Protein AF-A0A3D0HDC0-F1 (afdb_monomer_lite)

Sequence (79 aa):
MPRELLAGKIEKISRELLSGDGDVPPISVSAGIVHGSQASSVEKMMQKADVAMYESKRRGKNTFTFYEAPAESPEAGQA

Foldseek 3Di:
DVVVVVQVVLLVVLVVQQVDDPPGHRDAAQWFAEDPVVDPDPVRRVVQRVVQSVVCVVVPGRHGGYRDDPDPDPPPDDD

pLDDT: mean 87.17, std 14.5, range [47.09, 97.44]

Structure (mmCIF, N/CA/C/O backbone):
data_AF-A0A3D0HDC0-F1
#
_entry.id   AF-A0A3D0HDC0-F1
#
loop_
_atom_site.group_PDB
_atom_site.id
_atom_site.type_symbol
_atom_site.label_atom_id
_atom_site.label_alt_id
_atom_site.label_comp_id
_atom_site.label_asym_id
_atom_site.label_entity_id
_atom_site.label_seq_id
_atom_site.pdbx_PDB_ins_code
_atom_site.Cartn_x
_atom_site.Cartn_y
_atom_site.Cartn_z
_atom_site.occupancy
_atom_site.B_iso_or_equiv
_atom_site.auth_seq_id
_atom_site.auth_comp_id
_atom_site.auth_asym_id
_atom_site.auth_atom_id
_atom_site.pdbx_PDB_model_num
ATOM 1 N N . MET A 1 1 ? -15.027 9.321 -6.217 1.00 64.12 1 MET A N 1
ATOM 2 C CA . MET A 1 1 ? -14.183 10.532 -6.284 1.00 64.12 1 MET A CA 1
ATOM 3 C C . MET A 1 1 ? -12.808 10.385 -5.599 1.00 64.12 1 MET A C 1
ATOM 5 O O . MET A 1 1 ? -11.834 10.346 -6.340 1.00 64.12 1 MET A O 1
ATOM 9 N N . PRO A 1 2 ? -12.618 10.239 -4.261 1.00 82.38 2 PRO A N 1
ATOM 10 C CA . PRO A 1 2 ? -11.253 10.212 -3.689 1.00 82.38 2 PRO A CA 1
ATOM 11 C C . PRO A 1 2 ? -10.434 8.957 -4.045 1.00 82.38 2 PRO A C 1
ATOM 13 O O . PRO A 1 2 ? -9.236 9.046 -4.304 1.00 82.38 2 PRO A O 1
ATOM 16 N N . ARG A 1 3 ? -11.083 7.782 -4.080 1.00 88.38 3 ARG A N 1
ATOM 17 C CA . ARG A 1 3 ? -10.422 6.493 -4.366 1.00 88.38 3 ARG A CA 1
ATOM 18 C C . ARG A 1 3 ? -9.914 6.402 -5.805 1.00 88.38 3 ARG A C 1
ATOM 20 O O . ARG A 1 3 ? -8.822 5.894 -6.017 1.00 88.38 3 ARG A O 1
ATOM 27 N N . GLU A 1 4 ? -10.663 6.940 -6.764 1.00 92.31 4 GLU A N 1
ATOM 28 C CA . GLU A 1 4 ? -10.285 6.949 -8.186 1.00 92.31 4 GLU A CA 1
ATOM 29 C C . GLU A 1 4 ? -9.062 7.838 -8.438 1.00 92.31 4 GLU A C 1
ATOM 31 O O . GLU A 1 4 ? -8.153 7.447 -9.164 1.00 92.31 4 GLU A O 1
ATOM 36 N N . LEU A 1 5 ? -8.988 9.002 -7.781 1.00 93.06 5 LEU A N 1
ATOM 37 C CA . LEU A 1 5 ? -7.822 9.887 -7.879 1.00 93.06 5 LEU A CA 1
ATOM 38 C C . LEU A 1 5 ? -6.557 9.238 -7.302 1.00 93.06 5 LEU A C 1
ATOM 40 O O . LEU A 1 5 ? -5.478 9.365 -7.881 1.00 93.06 5 LEU A O 1
ATOM 44 N N . LEU A 1 6 ? -6.681 8.542 -6.168 1.00 92.38 6 LEU A N 1
ATOM 45 C CA . LEU A 1 6 ? -5.586 7.765 -5.579 1.00 92.38 6 LEU A CA 1
ATOM 46 C C . LEU A 1 6 ? -5.140 6.633 -6.508 1.00 92.38 6 LEU A C 1
ATOM 48 O O . LEU A 1 6 ? -3.946 6.511 -6.773 1.00 92.38 6 LEU A O 1
ATOM 52 N N . ALA A 1 7 ? -6.091 5.864 -7.043 1.00 93.75 7 ALA A N 1
ATOM 53 C CA . ALA A 1 7 ? -5.818 4.792 -7.995 1.00 93.75 7 ALA A CA 1
ATOM 54 C C . ALA A 1 7 ? -5.046 5.311 -9.218 1.00 93.75 7 ALA A C 1
ATOM 56 O O . ALA A 1 7 ? -3.957 4.822 -9.506 1.00 93.75 7 ALA A O 1
ATOM 57 N N . GLY A 1 8 ? -5.533 6.376 -9.862 1.00 94.44 8 GLY A N 1
ATOM 58 C CA . GLY A 1 8 ? -4.882 6.944 -11.045 1.00 94.44 8 GLY A CA 1
ATOM 59 C C . GLY A 1 8 ? -3.460 7.457 -10.779 1.00 94.44 8 GLY A C 1
ATOM 60 O O . GLY A 1 8 ? -2.579 7.312 -11.628 1.00 94.44 8 GLY A O 1
ATOM 61 N N . LYS A 1 9 ? -3.196 8.015 -9.589 1.00 94.19 9 LYS A N 1
ATOM 62 C CA . LYS A 1 9 ? -1.837 8.421 -9.188 1.00 94.19 9 LYS A CA 1
ATOM 63 C C . LYS A 1 9 ? -0.909 7.223 -9.001 1.00 94.19 9 LYS A C 1
ATOM 65 O O . LYS A 1 9 ? 0.225 7.271 -9.469 1.00 94.19 9 LYS A O 1
ATOM 70 N N . ILE A 1 10 ? -1.382 6.165 -8.344 1.00 94.19 10 ILE A N 1
ATOM 71 C CA . ILE A 1 10 ? -0.592 4.947 -8.130 1.00 94.19 10 ILE A CA 1
ATOM 72 C C . ILE A 1 10 ? -0.278 4.283 -9.470 1.00 94.19 10 ILE A C 1
ATOM 74 O O . ILE A 1 10 ? 0.872 3.947 -9.720 1.00 94.19 10 ILE A O 1
ATOM 78 N N . GLU A 1 11 ? -1.256 4.174 -10.369 1.00 94.00 11 GLU A N 1
ATOM 79 C CA . GLU A 1 11 ? -1.038 3.625 -11.710 1.00 94.00 11 GLU A CA 1
ATOM 80 C C . GLU A 1 11 ? -0.022 4.431 -12.520 1.00 94.00 11 GLU A C 1
ATOM 82 O O . GLU A 1 11 ? 0.787 3.858 -13.250 1.00 94.00 11 GLU A O 1
ATOM 87 N N . LYS A 1 12 ? -0.050 5.765 -12.397 1.00 94.12 12 LYS A N 1
ATOM 88 C CA . LYS A 1 12 ? 0.944 6.629 -13.036 1.00 94.12 12 LYS A CA 1
ATOM 89 C C . LYS A 1 12 ? 2.353 6.312 -12.528 1.00 94.12 12 LYS A C 1
ATOM 91 O O . LYS A 1 12 ? 3.230 6.070 -13.349 1.00 94.12 12 LYS A O 1
ATOM 96 N N . ILE A 1 13 ? 2.536 6.238 -11.208 1.00 92.69 13 ILE A N 1
ATOM 97 C CA . ILE A 1 13 ? 3.820 5.878 -10.585 1.00 92.69 13 ILE A CA 1
ATOM 98 C C . ILE A 1 13 ? 4.263 4.480 -11.034 1.00 92.69 13 ILE A C 1
ATOM 100 O O . ILE A 1 13 ? 5.404 4.303 -11.444 1.00 92.69 13 ILE A O 1
ATOM 104 N N . SER A 1 14 ? 3.364 3.492 -11.023 1.00 91.94 14 SER A N 1
ATOM 105 C CA . SER A 1 14 ? 3.671 2.132 -11.481 1.00 91.94 14 SER A CA 1
ATOM 106 C C . SER A 1 14 ? 4.167 2.101 -12.927 1.00 91.94 14 SER A C 1
ATOM 108 O O . SER A 1 14 ? 5.109 1.373 -13.221 1.00 91.94 14 SER A O 1
ATOM 110 N N . ARG A 1 15 ? 3.572 2.892 -13.832 1.00 91.44 15 ARG A N 1
ATOM 111 C CA . ARG A 1 15 ? 4.051 2.992 -15.221 1.00 91.44 15 ARG A CA 1
ATOM 112 C C . ARG A 1 15 ? 5.443 3.607 -15.304 1.00 91.44 15 ARG A C 1
ATOM 114 O O . ARG A 1 15 ? 6.275 3.078 -16.024 1.00 91.44 15 ARG A O 1
ATOM 121 N N . GLU A 1 16 ? 5.698 4.684 -14.566 1.00 91.25 16 GLU A N 1
ATOM 122 C CA . GLU A 1 16 ? 7.007 5.351 -14.553 1.00 91.25 16 GLU A CA 1
ATOM 123 C C . GLU A 1 16 ? 8.116 4.421 -14.040 1.00 91.25 16 GLU A C 1
ATOM 125 O O . GLU A 1 16 ? 9.183 4.345 -14.643 1.00 91.25 16 GLU A O 1
ATOM 130 N N . LEU A 1 17 ? 7.841 3.642 -12.990 1.00 90.50 17 LEU A N 1
ATOM 131 C CA . LEU A 1 17 ? 8.796 2.685 -12.419 1.00 90.50 17 LEU A CA 1
ATOM 132 C C . LEU A 1 17 ? 9.133 1.510 -13.352 1.00 90.50 17 LEU A C 1
ATOM 134 O O . LEU A 1 17 ? 10.225 0.945 -13.260 1.00 90.50 17 LEU A O 1
ATOM 138 N N . LEU A 1 18 ? 8.216 1.154 -14.255 1.00 90.19 18 LEU A N 1
ATOM 139 C CA . LEU A 1 18 ? 8.438 0.125 -15.272 1.00 90.19 18 LEU A CA 1
ATOM 140 C C . LEU A 1 18 ? 9.252 0.620 -16.468 1.00 90.19 18 LEU A C 1
ATOM 142 O O . LEU A 1 18 ? 9.793 -0.209 -17.196 1.00 90.19 18 LEU A O 1
ATOM 146 N N . SER A 1 19 ? 9.317 1.933 -16.695 1.00 84.06 19 SER A N 1
ATOM 147 C CA . SER A 1 19 ? 10.021 2.496 -17.847 1.00 84.06 19 SER A CA 1
ATOM 148 C C . SER A 1 19 ? 11.534 2.306 -17.745 1.00 84.06 19 SER A C 1
ATOM 150 O O . SER A 1 19 ? 12.149 2.057 -18.772 1.00 84.06 19 SER A O 1
ATOM 152 N N . GLY A 1 20 ? 12.097 2.354 -16.527 1.00 70.19 20 GLY A N 1
ATOM 153 C CA . GLY A 1 20 ? 13.532 2.213 -16.249 1.00 70.19 20 GLY A CA 1
ATOM 154 C C . GLY A 1 20 ? 14.388 3.296 -16.922 1.00 70.19 20 GLY A C 1
ATOM 155 O O . GLY A 1 20 ? 14.444 3.391 -18.143 1.00 70.19 20 GLY A O 1
ATOM 156 N N . ASP A 1 21 ? 15.116 4.101 -16.153 1.00 75.88 21 ASP A N 1
ATOM 157 C CA . ASP A 1 21 ? 16.076 5.046 -16.737 1.00 75.88 21 ASP A CA 1
ATOM 158 C C . ASP A 1 21 ? 17.426 4.350 -16.898 1.00 75.88 21 ASP A C 1
ATOM 160 O O . ASP A 1 21 ? 18.202 4.364 -15.950 1.00 75.88 21 ASP A O 1
ATOM 164 N N . GLY A 1 22 ? 17.662 3.730 -18.067 1.00 71.88 22 GLY A N 1
ATOM 165 C CA . GLY A 1 22 ? 18.949 3.287 -18.656 1.00 71.88 22 GLY A CA 1
ATOM 166 C C . GLY A 1 22 ? 19.938 2.493 -17.783 1.00 71.88 22 GLY A C 1
ATOM 167 O O . GLY A 1 22 ? 20.323 1.383 -18.136 1.00 71.88 22 GLY A O 1
ATOM 168 N N . ASP A 1 23 ? 20.331 3.066 -16.652 1.00 85.19 23 ASP A N 1
ATOM 169 C CA . ASP A 1 23 ? 21.201 2.526 -15.611 1.00 85.19 23 ASP A CA 1
ATOM 170 C C . ASP A 1 23 ? 20.433 1.832 -14.469 1.00 85.19 23 ASP A C 1
ATOM 172 O O . ASP A 1 23 ? 21.026 1.087 -13.684 1.00 85.19 23 ASP A O 1
ATOM 176 N N . VAL A 1 24 ? 19.116 2.048 -14.354 1.00 83.38 24 VAL A N 1
ATOM 177 C CA . VAL A 1 24 ? 18.282 1.456 -13.295 1.00 83.38 24 VAL A CA 1
ATOM 178 C C . VAL A 1 24 ? 17.305 0.436 -13.886 1.00 83.38 24 VAL A C 1
ATOM 180 O O . VAL A 1 24 ? 16.459 0.803 -14.707 1.00 83.38 24 VAL A O 1
ATOM 183 N N . PRO A 1 25 ? 17.363 -0.842 -13.458 1.00 88.62 25 PRO A N 1
ATOM 184 C CA . PRO A 1 25 ? 16.411 -1.853 -13.893 1.00 88.62 25 PRO A CA 1
ATOM 185 C C . PRO A 1 25 ? 14.965 -1.459 -13.562 1.00 88.62 25 PRO A C 1
ATOM 187 O O . PRO A 1 25 ? 14.721 -0.875 -12.502 1.00 88.62 25 PRO A O 1
ATOM 190 N N . PRO A 1 26 ? 13.991 -1.826 -14.410 1.00 91.69 26 PRO A N 1
ATOM 191 C CA . PRO A 1 26 ? 12.591 -1.549 -14.138 1.00 91.69 26 PRO A CA 1
ATOM 192 C C . PRO A 1 26 ? 12.142 -2.280 -12.872 1.00 91.69 26 PRO A C 1
ATOM 194 O O . PRO A 1 26 ? 12.419 -3.469 -12.679 1.00 91.69 26 PRO A O 1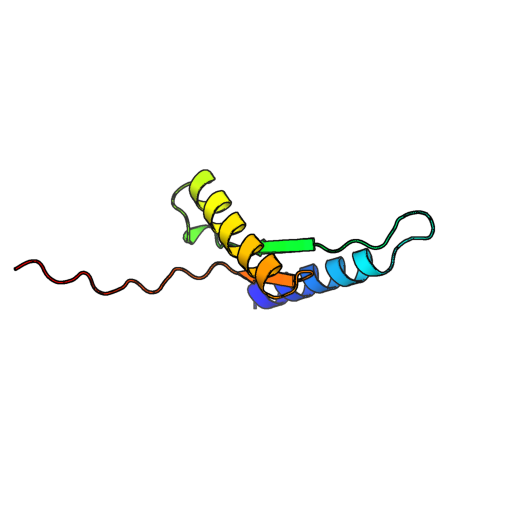
ATOM 197 N N . ILE A 1 27 ? 11.417 -1.568 -12.013 1.00 93.31 27 ILE A N 1
ATOM 198 C CA . ILE A 1 27 ? 10.862 -2.118 -10.777 1.00 93.31 27 ILE A CA 1
ATOM 199 C C . ILE A 1 27 ? 9.344 -1.985 -10.767 1.00 93.31 27 ILE A C 1
ATOM 201 O O . ILE A 1 27 ? 8.747 -1.205 -11.501 1.00 93.31 27 ILE A O 1
ATOM 205 N N . SER A 1 28 ? 8.700 -2.762 -9.901 1.00 94.31 28 SER A N 1
ATOM 206 C CA . SER A 1 28 ? 7.266 -2.645 -9.652 1.00 94.31 28 SER A CA 1
ATOM 207 C C . SER A 1 28 ? 6.988 -2.557 -8.162 1.00 94.31 28 SER A C 1
ATOM 209 O O . SER A 1 28 ? 7.768 -3.032 -7.333 1.00 94.31 28 SER A O 1
ATOM 211 N N . VAL A 1 29 ? 5.842 -1.972 -7.824 1.00 94.06 29 VAL A N 1
ATOM 212 C CA . VAL A 1 29 ? 5.381 -1.839 -6.441 1.00 94.06 29 VAL A CA 1
ATOM 213 C C . VAL A 1 29 ? 4.053 -2.564 -6.286 1.00 94.06 29 VAL A C 1
ATOM 215 O O . VAL A 1 29 ? 3.201 -2.552 -7.169 1.00 94.06 29 VAL A O 1
ATOM 218 N N . SER A 1 30 ? 3.887 -3.238 -5.152 1.00 96.25 30 SER A N 1
ATOM 219 C CA . SER A 1 30 ? 2.582 -3.704 -4.683 1.00 96.25 30 SER A CA 1
ATOM 220 C C . SER A 1 30 ? 2.197 -2.848 -3.489 1.00 96.25 30 SER A C 1
ATOM 222 O O . SER A 1 30 ? 3.010 -2.724 -2.577 1.00 96.25 30 SER A O 1
ATOM 224 N N . ALA A 1 31 ? 1.007 -2.250 -3.498 1.00 96.06 31 ALA A N 1
ATOM 225 C CA . ALA A 1 31 ? 0.598 -1.283 -2.481 1.00 96.06 31 ALA A CA 1
ATOM 226 C C . ALA A 1 31 ? -0.696 -1.702 -1.775 1.00 96.06 31 ALA A C 1
ATOM 228 O O . ALA A 1 31 ? -1.680 -2.077 -2.409 1.00 96.06 31 ALA A O 1
ATOM 229 N N . GLY A 1 32 ? -0.706 -1.612 -0.449 1.00 96.38 32 GLY A N 1
ATOM 230 C CA . GLY A 1 32 ? -1.909 -1.771 0.357 1.00 96.38 32 GLY A CA 1
ATOM 231 C C . GLY A 1 32 ? -2.402 -0.421 0.849 1.00 96.38 32 GLY A C 1
ATOM 232 O O . GLY A 1 32 ? -1.612 0.392 1.324 1.00 96.38 32 GLY A O 1
ATOM 233 N N . ILE A 1 33 ? -3.702 -0.168 0.719 1.00 95.56 33 ILE A N 1
ATOM 234 C CA . ILE A 1 33 ? -4.306 1.123 1.057 1.00 95.56 33 ILE A CA 1
ATOM 235 C C . ILE A 1 33 ? -5.393 0.894 2.097 1.00 95.56 33 ILE A C 1
ATOM 237 O O . ILE A 1 33 ? -6.302 0.106 1.868 1.00 95.56 33 ILE A O 1
ATOM 241 N N . VAL A 1 34 ? -5.350 1.609 3.215 1.00 95.50 34 VAL A N 1
ATOM 242 C CA . VAL A 1 34 ? -6.378 1.537 4.260 1.00 95.50 34 VAL A CA 1
ATOM 243 C C . VA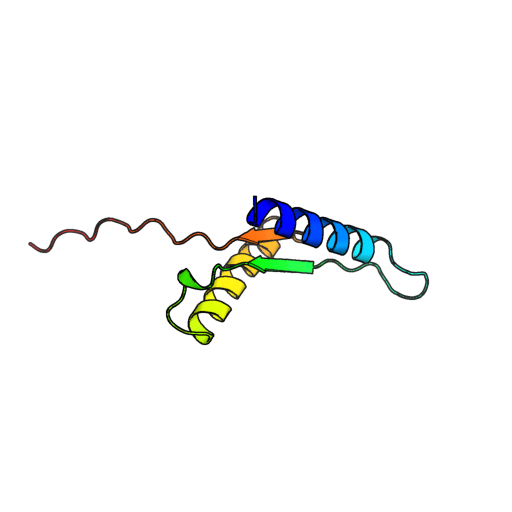L A 1 34 ? -6.887 2.938 4.569 1.00 95.50 34 VAL A C 1
ATOM 245 O O . VAL A 1 34 ? -6.115 3.897 4.600 1.00 95.50 34 VAL A O 1
ATOM 248 N N . HIS A 1 35 ? -8.195 3.079 4.773 1.00 93.31 35 HIS A N 1
ATOM 249 C CA . HIS A 1 35 ? -8.756 4.340 5.231 1.00 93.31 35 HIS A CA 1
ATOM 250 C C . HIS A 1 35 ? -8.535 4.495 6.740 1.00 93.31 35 HIS A C 1
ATOM 252 O O . HIS A 1 35 ? -8.694 3.536 7.494 1.00 93.31 35 HIS A O 1
ATOM 258 N N . GLY A 1 36 ? -8.224 5.710 7.201 1.00 91.88 36 GLY A N 1
ATOM 259 C CA . GLY A 1 36 ? -7.908 5.962 8.611 1.00 91.88 36 GLY A CA 1
ATOM 260 C C . GLY A 1 36 ? -9.018 5.544 9.582 1.00 91.88 36 GLY A C 1
ATOM 261 O O . GLY A 1 36 ? -8.734 5.043 10.663 1.00 91.88 36 GLY A O 1
ATOM 262 N N . SER A 1 37 ? -10.284 5.648 9.166 1.00 92.62 37 SER A N 1
ATOM 263 C CA . SER A 1 37 ? -11.435 5.207 9.971 1.00 92.62 37 SER A CA 1
ATOM 264 C C . SER A 1 37 ? -11.559 3.686 10.121 1.00 92.62 37 SER A C 1
ATOM 266 O O . SER A 1 37 ? -12.372 3.221 10.912 1.00 92.62 37 SER A O 1
ATOM 268 N N . GLN A 1 38 ? -10.793 2.894 9.364 1.00 92.69 38 GLN A N 1
ATOM 269 C CA . GLN A 1 38 ? -10.827 1.432 9.431 1.00 92.69 38 GLN A CA 1
ATOM 270 C C . GLN A 1 38 ? -9.860 0.874 10.485 1.00 92.69 38 GLN A C 1
ATOM 272 O O . GLN A 1 38 ? -9.697 -0.34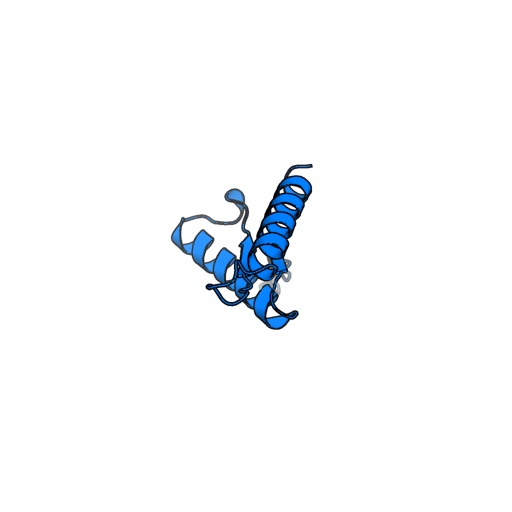2 10.558 1.00 92.69 38 GLN A O 1
ATOM 277 N N . ALA A 1 39 ? -9.204 1.699 11.305 1.00 93.19 39 ALA A N 1
ATOM 278 C CA . ALA A 1 39 ? -8.304 1.240 12.361 1.00 93.19 39 ALA A CA 1
ATOM 279 C C . ALA A 1 39 ? -8.392 2.127 13.609 1.00 93.19 39 ALA A C 1
ATOM 281 O O . ALA A 1 39 ? -8.525 3.340 13.513 1.00 93.19 39 ALA A O 1
ATOM 282 N N . SER A 1 40 ? -8.279 1.508 14.785 1.00 93.38 40 SER A N 1
ATOM 283 C CA . SER A 1 40 ? -8.289 2.193 16.086 1.00 93.38 40 SER A CA 1
ATOM 284 C C . SER A 1 40 ? -6.910 2.692 16.527 1.00 93.38 40 SER A C 1
ATOM 286 O O . SER A 1 40 ? -6.806 3.459 17.480 1.00 93.38 40 SER A O 1
ATOM 288 N N . SER A 1 41 ? -5.842 2.257 15.857 1.00 96.31 41 SER A N 1
ATOM 289 C CA . SER A 1 41 ? -4.467 2.668 16.133 1.00 96.31 41 SER A CA 1
ATOM 290 C C . SER A 1 41 ? -3.630 2.664 14.857 1.00 96.31 41 SER A C 1
ATOM 292 O O . SER A 1 41 ? -3.969 1.994 13.878 1.00 96.31 41 SER A O 1
ATOM 294 N N . VAL A 1 42 ? -2.504 3.383 14.883 1.00 96.38 42 VAL A N 1
ATOM 295 C CA . VAL A 1 42 ? -1.522 3.388 13.786 1.00 96.38 42 VAL A CA 1
ATOM 296 C C . VAL A 1 42 ? -1.013 1.975 13.510 1.00 96.38 42 VAL A C 1
ATOM 298 O O . VAL A 1 42 ? -0.953 1.558 12.361 1.00 96.38 42 VAL A O 1
ATOM 301 N N . GLU A 1 43 ? -0.720 1.197 14.551 1.00 97.44 43 GLU A N 1
ATOM 302 C CA . GLU A 1 43 ? -0.255 -0.182 14.395 1.00 97.44 43 GLU A CA 1
ATOM 303 C C . GLU A 1 43 ? -1.294 -1.058 13.675 1.00 97.44 43 GLU A C 1
ATOM 305 O O . GLU A 1 43 ? -0.968 -1.751 12.712 1.00 97.44 43 GLU A O 1
ATOM 310 N N . LYS A 1 44 ? -2.573 -0.971 14.069 1.00 95.94 44 LYS A N 1
ATOM 311 C CA . LYS A 1 44 ? -3.660 -1.700 13.396 1.00 95.94 44 LYS A CA 1
ATOM 312 C C . LYS A 1 44 ? -3.868 -1.227 11.962 1.00 95.94 44 LYS A C 1
ATOM 314 O O . LYS A 1 44 ? -4.207 -2.035 11.101 1.00 95.94 44 LYS A O 1
ATOM 319 N N . MET A 1 45 ? -3.657 0.058 11.698 1.00 96.56 45 MET A N 1
ATOM 320 C CA . MET A 1 45 ? -3.701 0.617 10.351 1.00 96.56 45 MET A CA 1
ATOM 321 C C . MET A 1 45 ? -2.600 0.010 9.478 1.00 96.56 45 MET A C 1
ATOM 323 O O . MET A 1 45 ? -2.893 -0.502 8.401 1.00 96.56 45 MET A O 1
ATOM 327 N N . MET A 1 46 ? -1.362 -0.020 9.975 1.00 97.44 46 MET A N 1
ATOM 328 C CA . MET A 1 46 ? -0.224 -0.606 9.265 1.00 97.44 46 MET A CA 1
ATOM 329 C C . MET A 1 46 ? -0.415 -2.105 9.013 1.00 97.44 46 MET A C 1
ATOM 331 O O . MET A 1 46 ? -0.194 -2.555 7.895 1.00 97.44 46 MET A O 1
ATOM 335 N N . GLN A 1 47 ? -0.914 -2.862 9.998 1.00 97.06 47 GLN A N 1
ATOM 336 C CA . GLN A 1 47 ? -1.248 -4.284 9.826 1.00 97.06 47 GLN A CA 1
ATOM 337 C C . GLN A 1 47 ? -2.280 -4.496 8.705 1.00 97.06 47 GLN A C 1
ATOM 339 O O . GLN A 1 47 ? -2.114 -5.367 7.857 1.00 97.06 47 GLN A O 1
ATOM 344 N N . LYS A 1 48 ? -3.339 -3.678 8.656 1.00 97.25 48 LYS A N 1
ATOM 345 C CA . LYS A 1 48 ? -4.373 -3.766 7.609 1.00 97.25 48 LYS A CA 1
ATOM 346 C C . LYS A 1 48 ? -3.850 -3.361 6.230 1.00 97.25 48 LYS A C 1
ATOM 348 O O . LYS A 1 48 ? -4.205 -3.989 5.233 1.00 97.25 48 LYS A O 1
ATOM 353 N N . ALA A 1 49 ? -2.997 -2.339 6.170 1.00 96.81 49 ALA A N 1
ATOM 354 C CA . ALA A 1 49 ? -2.313 -1.959 4.941 1.00 96.81 49 ALA A CA 1
ATOM 355 C C . ALA A 1 49 ? -1.414 -3.099 4.436 1.00 96.81 49 ALA A C 1
ATOM 357 O O . ALA A 1 49 ? -1.451 -3.415 3.251 1.00 96.81 49 ALA A O 1
ATOM 358 N N . ASP A 1 50 ? -0.677 -3.767 5.324 1.00 97.12 50 ASP A N 1
ATOM 359 C CA . ASP A 1 50 ? 0.176 -4.903 4.967 1.00 97.12 50 ASP A CA 1
ATOM 360 C C . ASP A 1 50 ? -0.634 -6.080 4.397 1.00 97.12 50 ASP A C 1
ATOM 362 O O . ASP A 1 50 ? -0.307 -6.601 3.329 1.00 97.12 50 ASP A O 1
ATOM 366 N N . VAL A 1 51 ? -1.776 -6.415 5.011 1.00 96.69 51 VAL A N 1
ATOM 367 C CA . VAL A 1 51 ? -2.710 -7.431 4.484 1.00 96.69 51 VAL A CA 1
ATOM 368 C C . VAL A 1 51 ? -3.156 -7.094 3.056 1.00 96.69 51 VAL A C 1
ATOM 370 O O . VAL A 1 51 ? -3.068 -7.931 2.156 1.00 96.69 51 VAL A O 1
ATOM 373 N N . ALA A 1 52 ? -3.588 -5.856 2.810 1.00 96.81 52 ALA A N 1
ATOM 374 C CA . ALA A 1 52 ? -4.011 -5.435 1.474 1.00 96.81 52 ALA A CA 1
ATOM 375 C C . ALA A 1 52 ? -2.842 -5.425 0.464 1.00 96.81 52 ALA A C 1
ATOM 377 O O . ALA A 1 52 ? -2.994 -5.792 -0.706 1.00 96.81 52 ALA A O 1
ATOM 378 N N . MET A 1 53 ? -1.638 -5.057 0.901 1.00 97.44 53 MET A N 1
ATOM 379 C CA . MET A 1 53 ? -0.437 -5.134 0.069 1.00 97.44 53 MET A CA 1
ATOM 380 C C . MET A 1 53 ? -0.145 -6.586 -0.330 1.00 97.44 53 MET A C 1
ATOM 382 O O . MET A 1 53 ? 0.192 -6.858 -1.487 1.00 97.44 53 MET A O 1
ATOM 386 N N . TYR A 1 54 ? -0.292 -7.523 0.605 1.00 96.62 54 TYR A N 1
ATOM 387 C CA . TYR A 1 54 ? -0.053 -8.936 0.348 1.00 96.62 54 TYR A CA 1
ATOM 388 C C . TYR A 1 54 ? -1.038 -9.507 -0.678 1.00 96.62 54 TYR A C 1
ATOM 390 O O . TYR A 1 54 ? -0.622 -10.203 -1.605 1.00 96.62 54 TYR A O 1
ATOM 398 N N . GLU A 1 55 ? -2.315 -9.126 -0.610 1.00 96.12 55 GLU A N 1
ATOM 399 C CA . GLU A 1 55 ? -3.293 -9.468 -1.651 1.00 96.12 55 GLU A CA 1
ATOM 400 C C . GLU A 1 55 ? -2.873 -8.949 -3.033 1.00 96.12 55 GLU A C 1
ATOM 402 O O . GLU A 1 55 ? -2.955 -9.674 -4.024 1.00 96.12 55 GLU A O 1
ATOM 407 N N . SER A 1 56 ? -2.318 -7.737 -3.111 1.00 96.31 56 SER A N 1
ATOM 408 C CA . SER A 1 56 ? -1.773 -7.196 -4.367 1.00 96.31 56 SER A CA 1
ATOM 409 C C . SER A 1 56 ? -0.614 -8.041 -4.908 1.00 96.31 56 SER A C 1
ATOM 411 O O . SER A 1 56 ? -0.533 -8.290 -6.113 1.00 96.31 56 SER A O 1
ATOM 413 N N . LYS A 1 57 ? 0.265 -8.544 -4.028 1.00 95.81 57 LYS A N 1
ATOM 414 C CA . LYS A 1 57 ? 1.340 -9.472 -4.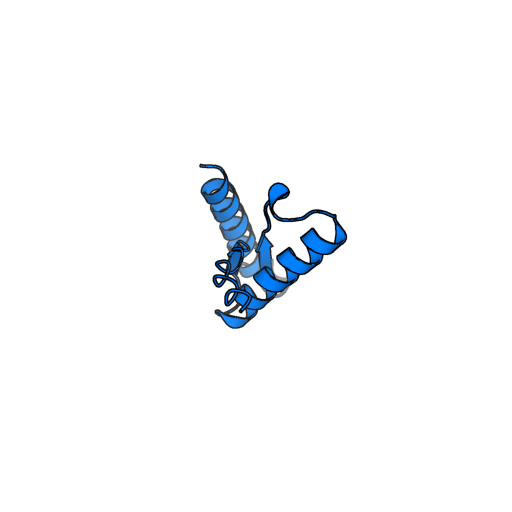418 1.00 95.81 57 LYS A CA 1
ATOM 415 C C . LYS A 1 57 ? 0.782 -10.809 -4.913 1.00 95.81 57 LYS A C 1
ATOM 417 O O . LYS A 1 57 ? 1.290 -11.339 -5.899 1.00 95.81 57 LYS A O 1
ATOM 422 N N . ARG A 1 58 ? -0.262 -11.334 -4.263 1.00 95.56 58 ARG A N 1
ATOM 423 C CA . ARG A 1 58 ? -0.915 -12.605 -4.619 1.00 95.56 58 ARG A CA 1
ATOM 424 C C . ARG A 1 58 ? -1.661 -12.531 -5.953 1.00 95.56 58 ARG A C 1
ATOM 426 O O . ARG A 1 58 ? -1.640 -13.489 -6.716 1.00 95.56 58 ARG A O 1
ATOM 433 N N . ARG A 1 59 ? -2.276 -11.386 -6.259 1.00 92.44 59 ARG A N 1
ATOM 434 C CA . ARG A 1 59 ? -3.093 -11.152 -7.465 1.00 92.44 59 ARG A CA 1
ATOM 435 C C . ARG A 1 59 ? -2.297 -10.882 -8.749 1.00 92.44 59 ARG A C 1
ATOM 437 O O . ARG A 1 59 ? -2.911 -10.652 -9.783 1.00 92.44 59 ARG A O 1
ATOM 444 N N . GLY A 1 60 ? -0.963 -10.906 -8.698 1.00 91.56 60 GLY A N 1
ATOM 445 C CA . GLY A 1 60 ? -0.109 -10.709 -9.878 1.00 91.56 60 GLY A CA 1
ATOM 446 C C . GLY A 1 60 ? 0.993 -9.660 -9.722 1.00 91.56 60 GLY A C 1
ATOM 447 O O . GLY A 1 60 ? 1.816 -9.538 -10.625 1.00 91.56 60 GLY A O 1
ATOM 448 N N . LYS A 1 61 ? 1.076 -8.973 -8.569 1.00 92.25 61 LYS A N 1
ATOM 449 C CA . LYS A 1 61 ? 2.022 -7.870 -8.297 1.00 92.25 61 LYS A CA 1
ATOM 450 C C . LYS A 1 61 ? 1.754 -6.657 -9.205 1.00 92.25 61 LYS A C 1
ATOM 452 O O . LYS A 1 61 ? 0.783 -6.636 -9.952 1.00 92.25 61 LYS A O 1
ATOM 457 N N . ASN A 1 62 ? 2.582 -5.616 -9.080 1.00 95.19 62 ASN A N 1
ATOM 458 C CA . ASN A 1 62 ? 2.447 -4.354 -9.823 1.00 95.19 62 ASN A CA 1
ATOM 459 C C . ASN A 1 62 ? 1.030 -3.740 -9.769 1.00 95.19 62 ASN A C 1
ATOM 461 O O . ASN A 1 62 ? 0.488 -3.275 -10.768 1.00 95.19 62 ASN A O 1
ATOM 465 N N . THR A 1 63 ? 0.395 -3.804 -8.602 1.00 95.25 63 THR A N 1
ATOM 466 C CA . THR A 1 63 ? -0.980 -3.344 -8.407 1.00 95.25 63 THR A CA 1
ATOM 467 C C . THR A 1 63 ? -1.179 -2.861 -6.977 1.00 95.25 63 THR A C 1
ATOM 469 O O . THR A 1 63 ? -0.298 -3.000 -6.122 1.00 95.25 63 THR A O 1
ATOM 472 N N . PHE A 1 64 ? -2.348 -2.302 -6.707 1.00 96.50 64 PHE A N 1
ATOM 473 C CA . PHE A 1 64 ? -2.770 -1.912 -5.376 1.00 96.50 64 PHE A CA 1
ATOM 474 C C . PHE A 1 64 ? -4.055 -2.634 -4.977 1.00 96.50 64 PHE A C 1
ATOM 476 O O . PHE A 1 64 ? -4.848 -3.070 -5.812 1.00 96.50 64 PHE A O 1
ATOM 483 N N . THR A 1 65 ? -4.286 -2.722 -3.674 1.00 96.56 65 THR A N 1
ATOM 484 C CA . THR A 1 65 ? -5.538 -3.223 -3.113 1.00 96.56 65 THR A CA 1
ATOM 485 C C . THR A 1 65 ? -5.934 -2.313 -1.967 1.00 96.56 65 THR A C 1
ATOM 487 O O . THR A 1 65 ? -5.123 -1.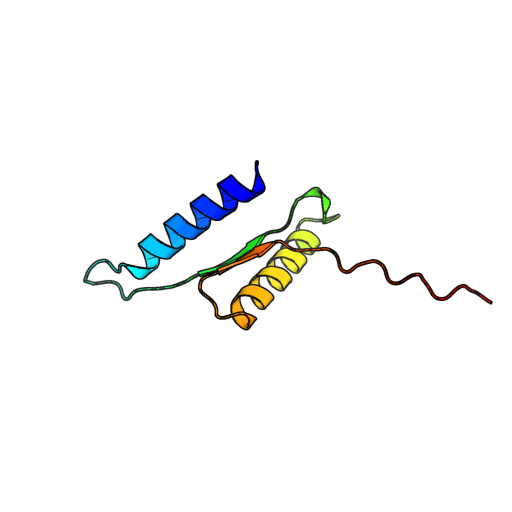975 -1.102 1.00 96.56 65 THR A O 1
ATOM 490 N N . PHE A 1 66 ? -7.193 -1.891 -1.974 1.00 95.88 66 PHE A N 1
ATOM 491 C CA . PHE A 1 66 ? -7.774 -1.232 -0.820 1.00 95.88 66 PHE A CA 1
ATOM 492 C C . PHE A 1 66 ? -8.211 -2.295 0.183 1.00 95.88 66 PHE A C 1
ATOM 494 O O . PHE A 1 66 ? -8.847 -3.272 -0.197 1.00 95.88 66 PHE A O 1
ATOM 501 N N . TYR A 1 67 ? -7.889 -2.091 1.453 1.00 95.62 67 TYR A N 1
ATOM 502 C CA . TYR A 1 67 ? -8.356 -2.936 2.532 1.00 95.62 67 TYR A CA 1
ATOM 503 C C . TYR A 1 67 ? -9.881 -2.849 2.628 1.00 95.62 67 TYR A C 1
ATOM 505 O O . TYR A 1 67 ? -10.458 -1.781 2.862 1.00 95.62 67 TYR A O 1
ATOM 513 N N . GLU A 1 68 ? -10.527 -3.995 2.484 1.00 90.94 68 GLU A N 1
ATOM 514 C CA . GLU A 1 68 ? -11.946 -4.174 2.744 1.00 90.94 68 GLU A CA 1
ATOM 515 C C . GLU A 1 68 ? -12.065 -4.960 4.044 1.00 90.94 68 GLU A C 1
ATOM 517 O O . GLU A 1 68 ? -11.385 -5.969 4.237 1.00 90.94 68 GLU A O 1
ATOM 522 N N . ALA A 1 69 ? -12.862 -4.449 4.986 1.00 78.69 69 ALA A N 1
ATOM 523 C CA . ALA A 1 69 ? -13.112 -5.199 6.205 1.00 78.69 69 ALA A CA 1
ATOM 524 C C . ALA A 1 69 ? -13.806 -6.511 5.808 1.00 78.69 69 ALA A C 1
ATOM 526 O O . ALA A 1 69 ? -14.740 -6.456 5.002 1.00 78.69 69 ALA A O 1
ATOM 527 N N . PRO A 1 70 ? -13.365 -7.670 6.328 1.00 68.69 70 PRO A N 1
ATOM 528 C CA . PRO A 1 70 ? -14.128 -8.891 6.141 1.00 68.69 70 PRO A CA 1
ATOM 529 C C . PRO A 1 70 ? -15.546 -8.628 6.645 1.00 68.69 70 PRO A C 1
ATOM 531 O O . PRO A 1 70 ? -15.714 -8.018 7.704 1.00 68.69 70 PRO A O 1
ATOM 534 N N . ALA A 1 71 ? -16.545 -9.021 5.853 1.00 52.66 71 ALA A N 1
ATOM 535 C CA . ALA A 1 71 ? -17.933 -8.945 6.275 1.00 52.66 71 ALA A CA 1
ATOM 536 C C . ALA A 1 71 ? -18.039 -9.635 7.638 1.00 52.66 71 ALA A C 1
ATOM 538 O O . ALA A 1 71 ? -17.579 -10.772 7.785 1.00 52.66 71 ALA A O 1
ATOM 539 N N . GLU A 1 72 ? -18.571 -8.927 8.633 1.00 50.78 72 GLU A N 1
ATOM 540 C CA . GLU A 1 72 ? -18.846 -9.506 9.940 1.00 50.78 72 GLU A CA 1
ATOM 541 C C . GLU A 1 72 ? -19.698 -10.754 9.703 1.00 50.78 72 GLU A C 1
ATOM 543 O O . GLU A 1 72 ? -20.825 -10.678 9.213 1.00 50.78 72 GLU A O 1
ATOM 548 N N . SER A 1 73 ? -19.117 -11.927 9.952 1.00 47.09 73 SER A N 1
ATOM 549 C CA . SER A 1 73 ? -19.913 -13.144 10.028 1.00 47.09 73 SER A CA 1
ATOM 550 C C . SER A 1 73 ? -20.835 -12.951 11.228 1.00 47.09 73 SER A C 1
ATOM 552 O O . SER A 1 73 ? -20.320 -12.583 12.286 1.00 47.09 73 SER A O 1
ATOM 554 N N . PRO A 1 74 ? -22.162 -13.131 11.092 1.00 50.88 74 PRO A N 1
ATOM 555 C CA . PRO A 1 74 ? -23.058 -12.997 12.227 1.00 50.88 74 PRO A CA 1
ATOM 556 C C . PRO A 1 74 ? -22.570 -13.957 13.308 1.00 50.88 74 PRO A C 1
ATOM 558 O O . PRO A 1 74 ? -22.413 -15.154 13.050 1.00 50.88 74 PRO A O 1
ATOM 561 N N . GLU A 1 75 ? -22.253 -13.408 14.480 1.00 52.16 75 GLU A N 1
ATOM 562 C CA . GLU A 1 75 ? -21.896 -14.189 15.654 1.00 52.16 75 GLU A CA 1
ATOM 563 C C . GLU A 1 75 ? -22.961 -15.271 15.825 1.00 52.16 75 GLU A C 1
ATOM 565 O O . GLU A 1 75 ? -24.159 -14.979 15.886 1.00 52.16 75 GLU A O 1
ATOM 570 N N . ALA A 1 76 ? -22.526 -16.534 15.827 1.00 51.41 76 ALA A N 1
ATOM 571 C CA . ALA A 1 76 ? -23.389 -17.637 16.195 1.00 51.41 76 ALA A CA 1
ATOM 572 C C . ALA A 1 76 ? -23.937 -17.309 17.586 1.00 51.41 76 ALA A C 1
ATOM 574 O O . ALA A 1 76 ? -23.176 -17.201 18.549 1.00 51.41 76 ALA A O 1
ATOM 575 N N . GLY A 1 77 ? -25.244 -17.051 17.629 1.00 54.53 77 GLY A N 1
ATOM 576 C CA . GLY A 1 77 ? -25.955 -16.645 18.823 1.00 54.53 77 GLY A CA 1
ATOM 577 C C . GLY A 1 77 ? -25.621 -17.563 19.988 1.00 54.53 77 GLY A C 1
ATOM 578 O O . GLY A 1 77 ? -25.641 -18.788 19.868 1.00 54.53 77 GLY A O 1
ATOM 579 N N . GLN A 1 78 ? -25.306 -16.920 21.104 1.00 49.00 78 GLN A N 1
ATOM 580 C CA . GLN A 1 78 ? -25.315 -17.501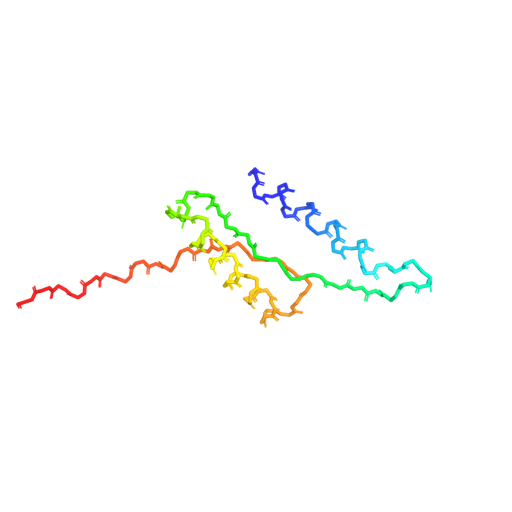 22.435 1.00 49.00 78 GLN A CA 1
ATOM 581 C C . GLN A 1 78 ? -26.629 -18.280 22.621 1.00 49.00 78 GLN A C 1
ATOM 583 O O . GLN A 1 78 ? -27.709 -17.727 22.394 1.00 49.00 78 GLN A O 1
ATOM 588 N N . ALA A 1 79 ? -26.515 -19.554 22.991 1.00 53.75 79 ALA A N 1
ATOM 589 C CA . ALA A 1 79 ? -27.606 -20.407 23.451 1.00 53.75 79 ALA A CA 1
ATOM 590 C C . ALA A 1 79 ? -27.342 -20.798 24.906 1.00 53.75 79 ALA A C 1
ATOM 592 O O . ALA A 1 79 ? -26.151 -21.024 25.233 1.00 53.75 79 ALA A O 1
#

Radius of gyration: 16.49 Å; chains: 1; bounding box: 49×31×42 Å

Secondary structure (DSSP, 8-state):
-HHHHHHHHHHHHHHHHHH--TTS------EEE--GGG-SSHHHHHHHHHHHHHHHHHTTSS-EEE--PPP-PPP----